Protein AF-A0A5C2FRP4-F1 (afdb_monomer_lite)

pLDDT: mean 79.77, std 13.4, range [46.5, 96.81]

Secondary structure (DSSP, 8-state):
---HHHHHHHHHHHHHHHHHHTT-HHHHHHHHHHHHHHHHHHHHHHHHHHHHH-GGGHHHHHHHHHHHHHHHHHHHHHHHHHHHHHHHHHHHHHHHHHHTTT-

Structure (mmCIF, N/CA/C/O backbone):
data_AF-A0A5C2FRP4-F1
#
_entry.id   AF-A0A5C2FRP4-F1
#
loop_
_atom_site.group_PDB
_atom_site.id
_atom_site.type_symbol
_atom_site.label_atom_id
_atom_site.label_alt_id
_atom_site.label_comp_id
_atom_site.label_asym_id
_atom_site.label_entity_id
_atom_site.label_seq_id
_atom_site.pdbx_PDB_ins_code
_atom_site.Cartn_x
_atom_site.Cartn_y
_atom_site.Cartn_z
_atom_site.occupancy
_atom_site.B_iso_or_equiv
_atom_site.auth_seq_id
_atom_site.auth_comp_id
_atom_site.auth_asym_id
_atom_site.auth_atom_id
_atom_site.pdbx_PDB_model_num
ATOM 1 N N . MET A 1 1 ? 2.943 -12.073 -18.608 1.00 54.41 1 MET A N 1
ATOM 2 C CA . MET A 1 1 ? 2.514 -12.705 -17.340 1.00 54.41 1 MET A CA 1
ATOM 3 C C . MET A 1 1 ? 2.241 -11.605 -16.325 1.00 54.41 1 MET A C 1
ATOM 5 O O . MET A 1 1 ? 3.016 -10.659 -16.282 1.00 54.41 1 MET A O 1
ATOM 9 N N . SER A 1 2 ? 1.134 -11.667 -15.581 1.00 66.25 2 SER A N 1
ATOM 10 C CA . SER A 1 2 ? 0.806 -10.689 -14.529 1.00 66.25 2 SER A CA 1
ATOM 11 C C . SER A 1 2 ? 1.768 -10.818 -13.343 1.00 66.25 2 SER A C 1
ATOM 13 O O . SER A 1 2 ? 2.121 -11.938 -12.978 1.00 66.25 2 SER A O 1
ATOM 15 N N . SER A 1 3 ? 2.174 -9.699 -12.729 1.00 82.56 3 SER A N 1
ATOM 16 C CA . SER A 1 3 ? 3.046 -9.721 -11.544 1.00 82.56 3 SER A CA 1
ATOM 17 C C . SER A 1 3 ? 2.377 -10.487 -10.381 1.00 82.56 3 SER A C 1
ATOM 19 O O . SER A 1 3 ? 1.228 -10.181 -10.033 1.00 82.56 3 SER A O 1
ATOM 21 N N . PRO A 1 4 ? 3.079 -11.448 -9.744 1.00 87.00 4 PRO A N 1
ATOM 22 C CA . PRO A 1 4 ? 2.594 -12.150 -8.553 1.00 87.00 4 PRO A CA 1
ATOM 23 C C . PRO A 1 4 ? 2.272 -11.209 -7.384 1.00 87.00 4 PRO A C 1
ATOM 25 O O . PRO A 1 4 ? 1.323 -11.448 -6.634 1.00 87.00 4 PRO A O 1
ATOM 28 N N . SER A 1 5 ? 3.027 -10.119 -7.245 1.00 88.19 5 SER A N 1
ATOM 29 C CA . SER A 1 5 ? 2.847 -9.125 -6.184 1.00 88.19 5 SER A CA 1
ATOM 30 C C . SER A 1 5 ? 1.578 -8.299 -6.395 1.00 88.19 5 SER A C 1
ATOM 32 O O . SER A 1 5 ? 0.855 -8.030 -5.435 1.00 88.19 5 SER A O 1
ATOM 34 N N . ILE A 1 6 ? 1.240 -7.973 -7.650 1.00 88.12 6 ILE A N 1
ATOM 35 C CA . ILE A 1 6 ? -0.026 -7.300 -7.988 1.00 88.12 6 ILE A CA 1
ATOM 36 C C . ILE A 1 6 ? -1.215 -8.207 -7.657 1.00 88.12 6 ILE A C 1
ATOM 38 O O . ILE A 1 6 ? -2.164 -7.762 -7.011 1.00 88.12 6 ILE A O 1
ATOM 42 N N . ALA A 1 7 ? -1.152 -9.486 -8.041 1.00 90.69 7 ALA A N 1
ATOM 43 C CA . ALA A 1 7 ? -2.210 -10.448 -7.732 1.00 90.69 7 ALA A CA 1
ATOM 44 C C . ALA A 1 7 ? -2.418 -10.592 -6.213 1.00 90.69 7 ALA A C 1
ATOM 46 O O . ALA A 1 7 ? -3.543 -10.494 -5.722 1.00 90.69 7 ALA A O 1
ATOM 47 N N . ARG A 1 8 ? -1.324 -10.716 -5.451 1.00 93.19 8 ARG A N 1
ATOM 48 C CA . ARG A 1 8 ? -1.369 -10.780 -3.984 1.00 93.19 8 ARG A CA 1
ATOM 49 C C . ARG A 1 8 ? -1.959 -9.512 -3.359 1.00 93.19 8 ARG A C 1
ATOM 51 O O . ARG A 1 8 ? -2.726 -9.620 -2.404 1.00 93.19 8 ARG A O 1
ATOM 58 N N . ALA A 1 9 ? -1.630 -8.325 -3.871 1.00 92.31 9 ALA A N 1
ATOM 59 C CA . ALA A 1 9 ? -2.202 -7.072 -3.375 1.00 92.31 9 ALA A CA 1
ATOM 60 C C . ALA A 1 9 ? -3.727 -7.034 -3.574 1.00 92.31 9 ALA A C 1
ATOM 62 O O . ALA A 1 9 ? -4.467 -6.700 -2.651 1.00 92.31 9 ALA A O 1
ATOM 63 N N . ILE A 1 10 ? -4.216 -7.450 -4.745 1.00 93.25 10 ILE A N 1
ATOM 64 C CA . ILE A 1 10 ? -5.657 -7.511 -5.027 1.00 93.25 10 ILE A CA 1
ATOM 65 C C . ILE A 1 10 ? -6.363 -8.473 -4.061 1.00 93.25 10 ILE A C 1
ATOM 67 O O . ILE A 1 10 ? -7.410 -8.133 -3.506 1.00 93.25 10 ILE A O 1
ATOM 71 N N . ASP A 1 11 ? -5.781 -9.645 -3.809 1.00 95.44 11 ASP A N 1
ATOM 72 C CA . ASP A 1 11 ? -6.356 -10.622 -2.881 1.00 95.44 11 ASP A CA 1
ATOM 73 C C . ASP A 1 11 ? -6.399 -10.110 -1.438 1.00 95.44 11 ASP A C 1
ATOM 75 O O . ASP A 1 11 ? -7.401 -10.294 -0.744 1.00 95.44 11 ASP A O 1
ATOM 79 N N . LEU A 1 12 ? -5.343 -9.433 -0.978 1.00 95.12 12 LEU A N 1
ATOM 80 C CA . LEU A 1 12 ? -5.306 -8.833 0.358 1.00 95.12 12 LEU A CA 1
ATOM 81 C C . LEU A 1 12 ? -6.355 -7.727 0.513 1.00 95.12 12 LEU A C 1
ATOM 83 O O . LEU A 1 12 ? -7.011 -7.669 1.551 1.00 95.12 12 LEU A O 1
ATOM 87 N N . ALA A 1 13 ? -6.567 -6.904 -0.517 1.00 93.81 13 ALA A N 1
ATOM 88 C CA . ALA A 1 13 ? -7.606 -5.876 -0.511 1.00 93.81 13 ALA A CA 1
ATOM 89 C C . ALA A 1 13 ? -9.015 -6.483 -0.429 1.00 93.81 13 ALA A C 1
ATOM 91 O O . ALA A 1 13 ? -9.825 -6.056 0.394 1.00 93.81 13 ALA A O 1
ATOM 92 N N . LYS A 1 14 ? -9.291 -7.532 -1.217 1.00 96.56 14 LYS A N 1
ATOM 93 C CA . LYS A 1 14 ? -10.572 -8.256 -1.165 1.00 96.56 14 LYS A CA 1
ATOM 94 C C . LYS A 1 14 ? -10.821 -8.886 0.205 1.00 96.56 14 LYS A C 1
ATOM 96 O O . LYS A 1 14 ? -11.932 -8.807 0.723 1.00 96.56 14 LYS A O 1
ATOM 101 N N . ARG A 1 15 ? -9.795 -9.494 0.810 1.00 95.56 15 ARG A N 1
ATOM 102 C CA . ARG A 1 15 ? -9.898 -10.105 2.147 1.00 95.56 15 ARG A CA 1
ATOM 103 C C . ARG A 1 15 ? -10.084 -9.065 3.247 1.00 95.56 15 ARG A C 1
ATOM 105 O O . ARG A 1 15 ? -10.903 -9.282 4.132 1.00 95.56 15 ARG A O 1
ATOM 112 N N . ALA A 1 16 ? -9.374 -7.939 3.175 1.00 93.94 16 ALA A N 1
ATOM 113 C CA . ALA A 1 16 ? -9.570 -6.824 4.097 1.00 93.94 16 ALA A CA 1
ATOM 114 C C . ALA A 1 16 ? -11.021 -6.329 4.057 1.00 93.94 16 ALA A C 1
ATOM 116 O O . ALA A 1 16 ? -11.661 -6.233 5.101 1.00 93.94 16 ALA A O 1
ATOM 117 N N . GLU A 1 17 ? -11.557 -6.105 2.856 1.00 95.75 17 GLU A N 1
ATOM 118 C CA . GLU A 1 17 ? -12.939 -5.666 2.665 1.00 95.75 17 GLU A CA 1
ATOM 119 C C . GLU A 1 17 ? -13.951 -6.680 3.208 1.00 95.75 17 GLU A C 1
ATOM 121 O O . GLU A 1 17 ? -14.837 -6.320 3.980 1.00 95.75 17 GLU A O 1
ATOM 126 N N . HIS A 1 18 ? -13.772 -7.964 2.896 1.00 96.81 18 HIS A N 1
ATOM 127 C CA . HIS A 1 18 ? -14.634 -9.019 3.419 1.00 96.81 18 HIS A CA 1
ATOM 128 C C . HIS A 1 18 ? -14.621 -9.080 4.957 1.00 96.81 18 HIS A C 1
ATOM 130 O O . HIS A 1 18 ? -15.669 -9.225 5.587 1.00 96.81 18 HIS A O 1
ATOM 136 N N . CYS A 1 19 ? -13.455 -8.915 5.587 1.00 95.75 19 CYS A N 1
ATOM 137 C CA . CYS A 1 19 ? -13.346 -8.860 7.045 1.00 95.75 19 CYS A CA 1
ATOM 138 C C . CYS A 1 19 ? -14.003 -7.608 7.645 1.00 95.75 19 CYS A C 1
ATOM 140 O O . CYS A 1 19 ? -14.548 -7.690 8.744 1.00 95.75 19 CYS A O 1
ATOM 142 N N . ARG A 1 20 ? -14.000 -6.463 6.945 1.00 93.06 20 ARG A N 1
ATOM 143 C CA . ARG A 1 20 ? -14.756 -5.272 7.379 1.00 93.06 20 ARG A CA 1
ATOM 144 C C . ARG A 1 20 ? -16.257 -5.543 7.358 1.00 93.06 20 ARG A C 1
ATOM 146 O O . ARG A 1 20 ? -16.932 -5.287 8.350 1.00 93.06 20 ARG A O 1
ATOM 153 N N . GLN A 1 21 ? -16.752 -6.127 6.268 1.00 95.69 21 GLN A N 1
ATOM 154 C CA . GLN A 1 21 ? -18.175 -6.431 6.082 1.00 95.69 21 GLN A CA 1
ATOM 155 C C . GLN A 1 21 ? -18.697 -7.491 7.062 1.00 95.69 21 GLN A C 1
ATOM 157 O O . GLN A 1 21 ? -19.843 -7.425 7.491 1.00 95.69 21 GLN A O 1
ATOM 162 N N . THR A 1 22 ? -17.855 -8.448 7.453 1.00 96.44 22 THR A N 1
ATOM 163 C CA . THR A 1 22 ? -18.218 -9.533 8.384 1.00 96.44 22 THR A CA 1
ATOM 164 C C . THR A 1 22 ? -17.933 -9.214 9.856 1.00 96.44 22 THR A C 1
ATOM 166 O O . THR A 1 22 ? -18.063 -10.088 10.711 1.00 96.44 22 THR A O 1
ATOM 169 N N . GLY A 1 23 ? -17.551 -7.973 10.181 1.00 94.50 23 GLY A N 1
ATOM 170 C CA . GLY A 1 23 ? -17.356 -7.540 11.567 1.00 94.50 23 GLY A CA 1
ATOM 171 C C . GLY A 1 23 ? -16.081 -8.077 12.226 1.00 94.50 23 GLY A C 1
ATOM 172 O O . GLY A 1 23 ? -16.031 -8.234 13.444 1.00 94.50 23 GLY A O 1
ATOM 173 N N . GLN A 1 24 ? -15.029 -8.339 11.445 1.00 95.81 24 GLN A N 1
ATOM 174 C CA . GLN A 1 24 ? -13.719 -8.796 11.919 1.00 95.81 24 GLN A CA 1
ATOM 175 C C . GLN A 1 24 ? -12.645 -7.695 11.777 1.00 95.81 24 GLN A C 1
ATOM 177 O O . GLN A 1 24 ? -11.713 -7.823 10.973 1.00 95.81 24 GLN A O 1
ATOM 182 N N . PRO A 1 25 ? -12.705 -6.609 12.574 1.00 90.19 25 PRO A N 1
ATOM 183 C CA . PRO A 1 25 ? -11.855 -5.432 12.380 1.00 90.19 25 PRO A CA 1
ATOM 184 C C . PRO A 1 25 ? -10.361 -5.715 12.594 1.00 90.19 25 PRO A C 1
ATOM 186 O O . PRO A 1 25 ? -9.520 -5.147 11.902 1.00 90.19 25 PRO A O 1
ATOM 189 N N . ARG A 1 26 ? -10.003 -6.634 13.505 1.00 92.62 26 ARG A N 1
ATOM 190 C CA . ARG A 1 26 ? -8.597 -7.019 13.739 1.00 92.62 26 ARG A CA 1
ATOM 191 C C . ARG A 1 26 ? -7.979 -7.716 12.525 1.00 92.62 26 ARG A C 1
ATOM 193 O O . ARG A 1 26 ? -6.836 -7.434 12.174 1.00 92.62 26 ARG A O 1
ATOM 200 N N . MET A 1 27 ? -8.739 -8.598 11.874 1.00 93.00 27 MET A N 1
ATOM 201 C CA . MET A 1 27 ? -8.292 -9.294 10.664 1.00 93.00 27 MET A CA 1
ATOM 202 C C . MET A 1 27 ? -8.239 -8.347 9.468 1.00 93.00 27 MET A C 1
ATOM 204 O O . MET A 1 27 ? -7.267 -8.378 8.716 1.00 93.00 27 MET A O 1
ATOM 208 N N . ALA A 1 28 ? -9.222 -7.450 9.337 1.00 93.81 28 ALA A N 1
ATOM 209 C CA . ALA A 1 28 ? -9.192 -6.397 8.327 1.00 93.81 28 ALA A CA 1
ATOM 210 C C . ALA A 1 28 ? -7.925 -5.535 8.453 1.00 93.81 28 ALA A C 1
ATOM 212 O O . ALA A 1 28 ? -7.188 -5.394 7.481 1.00 93.81 28 ALA A O 1
ATOM 213 N N . ALA A 1 29 ? -7.602 -5.061 9.662 1.00 90.69 29 ALA A N 1
ATOM 214 C CA . ALA A 1 29 ? -6.397 -4.269 9.913 1.00 90.69 29 ALA A CA 1
ATOM 215 C C . ALA A 1 29 ? -5.099 -5.032 9.585 1.00 90.69 29 ALA A C 1
ATOM 217 O O . ALA A 1 29 ? -4.155 -4.455 9.040 1.00 90.69 29 ALA A O 1
ATOM 218 N N . LEU A 1 30 ? -5.045 -6.339 9.872 1.00 94.69 30 LEU A N 1
ATOM 219 C CA . LEU A 1 30 ? -3.910 -7.188 9.500 1.00 94.69 30 LEU A CA 1
ATOM 220 C C . LEU A 1 30 ? -3.752 -7.278 7.974 1.00 94.69 30 LEU A C 1
ATOM 222 O O . LEU A 1 30 ? -2.646 -7.109 7.456 1.00 94.69 30 LEU A O 1
ATOM 226 N N . TYR A 1 31 ? -4.847 -7.515 7.247 1.00 94.94 31 TYR A N 1
ATOM 227 C CA . TYR A 1 31 ? -4.821 -7.579 5.787 1.00 94.94 31 TYR A CA 1
ATOM 228 C C . TYR A 1 31 ? -4.483 -6.230 5.155 1.00 94.94 31 TYR A C 1
ATOM 230 O O . TYR A 1 31 ? -3.695 -6.200 4.215 1.00 94.94 31 TYR A O 1
ATOM 238 N N . GLU A 1 32 ? -4.974 -5.118 5.701 1.00 92.31 32 GL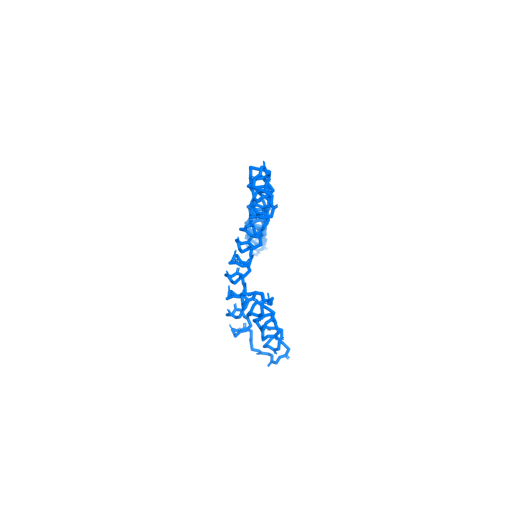U A N 1
ATOM 239 C CA . GLU A 1 32 ? -4.607 -3.769 5.258 1.00 92.31 32 GLU A CA 1
ATOM 240 C C . GLU A 1 32 ? -3.122 -3.466 5.498 1.00 92.31 32 GLU A C 1
ATOM 242 O O . GLU A 1 32 ? -2.456 -2.895 4.631 1.00 92.31 32 GLU A O 1
ATOM 247 N N . LYS A 1 33 ? -2.560 -3.887 6.637 1.00 92.62 33 LYS A N 1
ATOM 248 C CA . LYS A 1 33 ? -1.120 -3.756 6.902 1.00 92.62 33 LYS A CA 1
ATOM 249 C C . LYS A 1 33 ? -0.296 -4.532 5.871 1.00 92.62 33 LYS A C 1
ATOM 251 O O . LYS A 1 33 ? 0.640 -3.981 5.290 1.00 92.62 33 LYS A O 1
A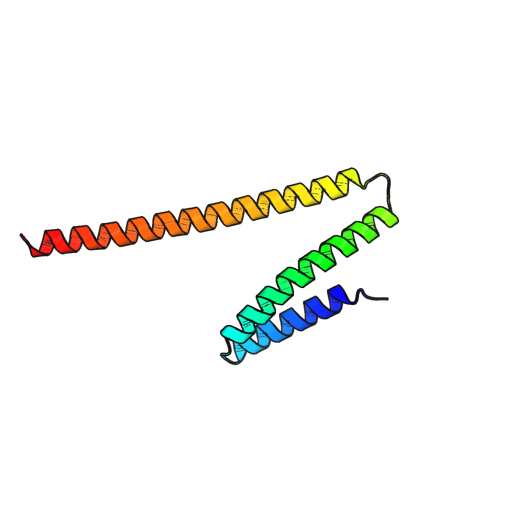TOM 256 N N . ASN A 1 34 ? -0.663 -5.786 5.615 1.00 92.50 34 ASN A N 1
ATOM 257 C CA . ASN A 1 34 ? 0.023 -6.636 4.638 1.00 92.50 34 ASN A CA 1
ATOM 258 C C . ASN A 1 34 ? -0.155 -6.113 3.204 1.00 92.50 34 ASN A C 1
ATOM 260 O O . ASN A 1 34 ? 0.772 -6.179 2.392 1.00 92.50 34 ASN A O 1
ATOM 264 N N . LEU A 1 35 ? -1.324 -5.549 2.893 1.00 93.06 35 LEU A N 1
ATOM 265 C CA . LEU A 1 35 ? -1.604 -4.891 1.623 1.00 93.06 35 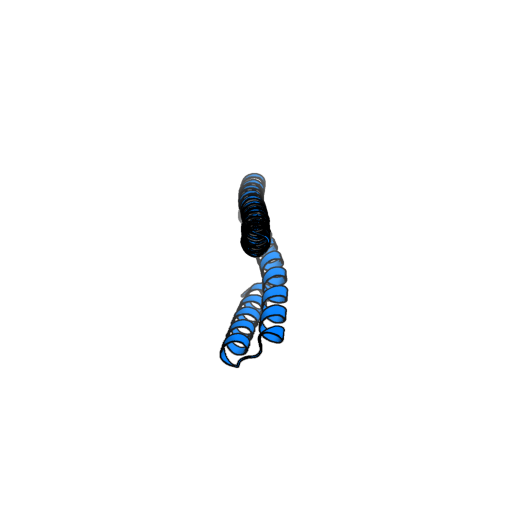LEU A CA 1
ATOM 266 C C . LEU A 1 35 ? -0.646 -3.722 1.398 1.00 93.06 35 LEU A C 1
ATOM 268 O O . LEU A 1 35 ? -0.027 -3.654 0.342 1.00 93.06 35 LEU A O 1
ATOM 272 N N . ARG A 1 36 ? -0.454 -2.845 2.394 1.00 89.62 36 ARG A N 1
ATOM 273 C CA . ARG A 1 36 ? 0.488 -1.714 2.294 1.00 89.62 36 ARG A CA 1
ATOM 274 C C . ARG A 1 36 ? 1.916 -2.178 2.000 1.00 89.62 36 ARG A C 1
ATOM 276 O O . ARG A 1 36 ? 2.580 -1.598 1.145 1.00 89.62 36 ARG A O 1
ATOM 283 N N . GLN A 1 37 ? 2.374 -3.244 2.658 1.00 89.75 37 GLN A N 1
ATOM 284 C CA . GLN A 1 37 ? 3.694 -3.829 2.387 1.00 89.75 37 GLN A CA 1
ATOM 285 C C . GLN A 1 37 ? 3.793 -4.380 0.958 1.00 89.75 37 GLN A C 1
ATOM 287 O O . GLN A 1 37 ? 4.778 -4.134 0.264 1.00 89.75 37 GLN A O 1
ATOM 292 N N . THR A 1 38 ? 2.751 -5.073 0.496 1.00 91.69 38 THR A N 1
ATOM 293 C CA . THR A 1 38 ? 2.711 -5.644 -0.859 1.00 91.69 38 THR A CA 1
ATOM 294 C C . THR A 1 38 ? 2.659 -4.546 -1.925 1.00 91.69 38 THR A C 1
ATOM 296 O O . THR A 1 38 ? 3.343 -4.637 -2.939 1.00 91.69 38 THR A O 1
ATOM 299 N N . LEU A 1 39 ? 1.923 -3.457 -1.686 1.00 89.75 39 LEU A N 1
ATOM 300 C CA . LEU A 1 39 ? 1.878 -2.301 -2.586 1.00 89.75 39 LEU A CA 1
ATOM 301 C C . LEU A 1 39 ? 3.247 -1.630 -2.739 1.00 89.75 39 LEU A C 1
ATOM 303 O O . LEU A 1 39 ? 3.585 -1.180 -3.832 1.00 89.75 39 LEU A O 1
ATOM 307 N N . HIS A 1 40 ? 4.064 -1.607 -1.682 1.00 86.94 40 HIS A N 1
ATOM 308 C CA . HIS A 1 40 ? 5.432 -1.103 -1.785 1.00 86.94 40 HIS A CA 1
ATOM 309 C C . HIS A 1 40 ? 6.287 -1.962 -2.730 1.00 86.94 40 HIS A C 1
ATOM 311 O O . HIS A 1 40 ? 7.006 -1.421 -3.568 1.00 86.94 40 HIS A O 1
ATOM 317 N N . GLN A 1 41 ? 6.160 -3.291 -2.655 1.00 87.81 41 GLN A N 1
ATOM 318 C CA . GLN A 1 41 ? 6.846 -4.214 -3.570 1.00 87.81 41 GLN A CA 1
ATOM 319 C C . GLN A 1 41 ? 6.366 -4.032 -5.014 1.00 87.81 41 GLN A C 1
ATOM 321 O O . GLN A 1 41 ? 7.181 -3.894 -5.921 1.00 87.81 41 GLN A O 1
ATOM 326 N N . VAL A 1 42 ? 5.050 -3.925 -5.223 1.00 89.94 42 VAL A N 1
ATOM 327 C CA . VAL A 1 42 ? 4.464 -3.640 -6.543 1.00 89.94 42 VAL A CA 1
ATOM 328 C C . VAL A 1 42 ? 5.016 -2.340 -7.130 1.00 89.94 42 VAL A C 1
ATOM 330 O O . VAL A 1 42 ? 5.374 -2.299 -8.305 1.00 89.94 42 VAL A O 1
ATOM 333 N N . LYS A 1 43 ? 5.139 -1.281 -6.321 1.00 87.81 43 LYS A N 1
ATOM 334 C CA . LYS A 1 43 ? 5.710 -0.001 -6.764 1.00 87.81 43 LYS A CA 1
ATOM 335 C C . LYS A 1 43 ? 7.163 -0.159 -7.227 1.00 87.81 43 LYS A C 1
ATOM 337 O O . LYS A 1 43 ? 7.529 0.378 -8.272 1.00 87.81 43 LYS A O 1
ATOM 342 N N . GLN A 1 44 ? 7.973 -0.935 -6.504 1.00 85.50 44 GLN A N 1
ATOM 343 C CA . GLN A 1 44 ?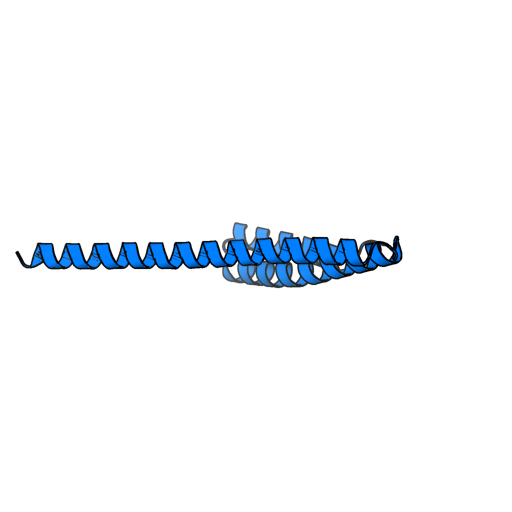 9.354 -1.234 -6.901 1.00 85.50 44 GLN A CA 1
ATOM 344 C C . GLN A 1 44 ? 9.425 -2.052 -8.198 1.00 85.50 44 GLN A C 1
ATOM 346 O O . GLN A 1 44 ? 10.238 -1.741 -9.066 1.00 85.50 44 GLN A O 1
ATOM 351 N N . GLU A 1 45 ? 8.556 -3.050 -8.369 1.00 86.56 45 GLU A N 1
ATOM 352 C CA . GLU A 1 45 ? 8.485 -3.853 -9.597 1.00 86.56 45 GLU A CA 1
ATOM 353 C C . GLU A 1 45 ? 8.094 -3.008 -10.813 1.00 86.56 45 GLU A C 1
ATOM 355 O O . GLU A 1 45 ? 8.726 -3.105 -11.865 1.00 86.56 45 GLU A O 1
ATOM 360 N N . ILE A 1 46 ? 7.098 -2.128 -10.666 1.00 85.31 46 ILE A N 1
ATOM 361 C CA . ILE A 1 46 ? 6.690 -1.197 -11.725 1.00 85.31 46 ILE A CA 1
ATOM 362 C C . ILE A 1 46 ? 7.843 -0.252 -12.073 1.00 85.31 46 ILE A C 1
ATOM 364 O O . ILE A 1 46 ? 8.110 -0.026 -13.253 1.00 85.31 46 ILE A O 1
ATOM 368 N N . ARG A 1 47 ? 8.561 0.275 -11.073 1.00 83.81 47 ARG A N 1
ATOM 369 C CA . ARG A 1 47 ? 9.746 1.112 -11.307 1.00 83.81 47 ARG A CA 1
ATOM 370 C C . ARG A 1 47 ? 10.816 0.350 -12.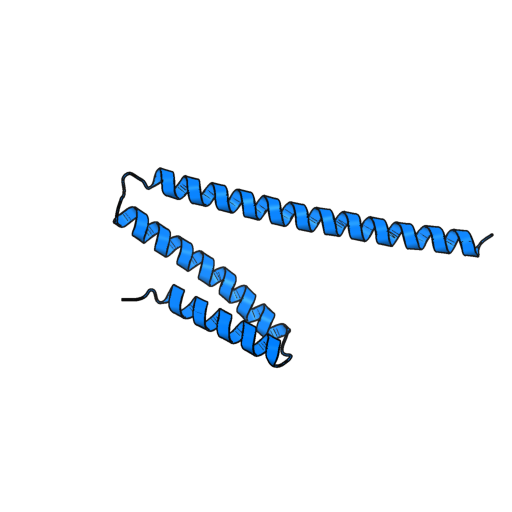081 1.00 83.81 47 ARG A C 1
ATOM 372 O O . ARG A 1 47 ? 11.319 0.866 -13.075 1.00 83.81 47 ARG A O 1
ATOM 379 N N . ALA A 1 48 ? 11.144 -0.867 -11.655 1.00 85.06 48 ALA A N 1
ATOM 380 C CA . ALA A 1 48 ? 12.134 -1.700 -12.327 1.00 85.06 48 ALA A CA 1
ATOM 381 C C . ALA A 1 48 ? 11.735 -1.966 -13.787 1.00 85.06 48 ALA A C 1
ATOM 383 O O . ALA A 1 48 ? 12.556 -1.792 -14.684 1.00 85.06 48 ALA A O 1
ATOM 384 N N . ALA A 1 49 ? 10.461 -2.280 -14.039 1.00 85.56 49 ALA A N 1
ATOM 385 C CA . ALA A 1 49 ? 9.935 -2.462 -15.388 1.00 85.56 49 ALA A CA 1
ATOM 386 C C . ALA A 1 49 ? 10.014 -1.173 -16.230 1.00 85.56 49 ALA A C 1
ATOM 388 O O . ALA A 1 49 ? 10.418 -1.224 -17.391 1.00 85.56 49 ALA A O 1
ATOM 389 N N . ARG A 1 50 ? 9.694 -0.002 -15.653 1.00 82.69 50 ARG A N 1
ATOM 390 C CA . ARG A 1 50 ? 9.812 1.304 -16.334 1.00 82.69 50 ARG A CA 1
ATOM 391 C C . ARG A 1 50 ? 11.265 1.644 -16.673 1.00 82.69 50 ARG A C 1
ATOM 393 O O . ARG A 1 50 ? 11.523 2.117 -17.774 1.00 82.69 50 ARG A O 1
ATOM 400 N N . ILE A 1 51 ? 12.210 1.366 -15.773 1.00 83.75 51 ILE A N 1
ATOM 401 C CA . ILE A 1 51 ? 13.648 1.565 -16.017 1.00 83.75 51 ILE A CA 1
ATOM 402 C C . ILE A 1 51 ? 14.152 0.607 -17.099 1.00 83.75 51 ILE A C 1
ATOM 404 O O . ILE A 1 51 ? 14.889 1.033 -17.979 1.00 83.75 51 ILE A O 1
ATOM 408 N N . GLN A 1 52 ? 13.742 -0.663 -17.080 1.00 84.81 52 GLN A N 1
ATOM 409 C CA . GLN A 1 52 ? 14.109 -1.611 -18.136 1.00 84.81 52 GLN A CA 1
ATOM 410 C C . GLN A 1 52 ? 13.552 -1.190 -19.502 1.00 84.81 52 GLN A C 1
ATOM 412 O O . GLN A 1 52 ? 14.250 -1.302 -20.505 1.00 84.81 52 GLN A O 1
ATOM 417 N N . ALA A 1 53 ? 12.322 -0.669 -19.543 1.00 85.69 53 ALA A N 1
ATOM 418 C CA . ALA A 1 53 ? 11.709 -0.172 -20.772 1.00 85.69 53 ALA A CA 1
ATOM 419 C C . ALA A 1 53 ? 12.347 1.137 -21.273 1.00 85.69 53 ALA A C 1
ATOM 421 O O . ALA A 1 53 ? 12.431 1.356 -22.480 1.00 85.69 53 ALA A O 1
ATOM 422 N N . ASN A 1 54 ? 12.783 2.018 -20.366 1.00 85.12 54 ASN A N 1
ATOM 423 C CA . ASN A 1 54 ? 13.461 3.264 -20.713 1.00 85.12 54 ASN A CA 1
ATOM 424 C C . ASN A 1 54 ? 14.509 3.666 -19.652 1.00 85.12 54 ASN A C 1
ATOM 426 O O . ASN A 1 54 ? 14.207 4.440 -18.733 1.00 85.12 54 ASN A O 1
ATOM 430 N N . PRO A 1 55 ? 15.762 3.195 -19.787 1.00 83.31 55 PRO A N 1
ATOM 431 C CA . PRO A 1 55 ? 16.789 3.401 -18.767 1.00 83.31 55 PRO A CA 1
ATOM 432 C C . PRO A 1 55 ? 17.249 4.860 -18.662 1.00 83.31 55 PRO A C 1
ATOM 434 O O . PRO A 1 55 ? 17.628 5.307 -17.582 1.00 83.31 55 PRO A O 1
ATOM 437 N N . PHE A 1 56 ? 17.143 5.646 -19.739 1.00 85.81 56 PHE A N 1
ATOM 438 C CA . PHE A 1 56 ? 17.540 7.060 -19.746 1.00 85.81 56 PHE A CA 1
ATOM 439 C C . PHE A 1 56 ? 16.649 7.945 -18.862 1.00 85.81 56 PHE A C 1
ATOM 441 O O . PHE A 1 56 ? 17.062 9.030 -18.461 1.00 85.81 56 PHE A O 1
ATOM 448 N N . ARG A 1 57 ? 15.439 7.482 -18.522 1.00 81.88 57 ARG A N 1
ATOM 449 C CA . ARG A 1 57 ? 14.506 8.184 -17.626 1.00 81.88 57 ARG A CA 1
ATOM 450 C C . ARG A 1 57 ? 14.563 7.702 -16.176 1.00 81.88 57 ARG A C 1
ATOM 452 O O . ARG A 1 57 ? 13.741 8.128 -15.370 1.00 81.88 57 ARG A O 1
ATOM 459 N N . ALA A 1 58 ? 15.540 6.872 -15.808 1.00 77.69 58 ALA A N 1
ATOM 460 C CA . ALA A 1 58 ? 15.652 6.339 -14.449 1.00 77.69 58 ALA A CA 1
ATOM 461 C C . ALA A 1 58 ? 15.666 7.434 -13.366 1.00 77.69 58 ALA A C 1
ATOM 463 O O . ALA A 1 58 ? 14.963 7.312 -12.364 1.00 77.69 58 ALA A O 1
ATOM 464 N N . PHE A 1 59 ? 16.391 8.535 -13.599 1.00 74.88 59 PHE A N 1
ATOM 465 C CA . PHE A 1 59 ? 16.419 9.684 -12.686 1.00 74.88 59 PHE A CA 1
ATOM 466 C C . PHE A 1 59 ? 15.065 10.391 -12.568 1.00 74.88 59 PHE A C 1
ATOM 468 O O . PHE A 1 59 ? 14.696 10.821 -11.478 1.00 74.88 59 PHE A O 1
ATOM 475 N N . GLN A 1 60 ? 14.299 10.470 -13.659 1.00 80.62 60 GLN A N 1
ATOM 476 C CA . GLN A 1 60 ? 12.951 11.036 -13.636 1.00 80.62 60 GLN A CA 1
ATOM 477 C C . GLN A 1 60 ? 12.004 10.164 -12.802 1.00 80.62 60 GLN A C 1
ATOM 479 O O . GLN A 1 60 ? 11.270 10.692 -11.973 1.00 80.62 60 GLN A O 1
ATOM 484 N N . TYR A 1 61 ? 12.060 8.838 -12.961 1.00 79.50 61 TYR A N 1
ATOM 485 C CA . TYR A 1 61 ? 11.243 7.913 -12.168 1.00 79.50 61 TYR A CA 1
ATOM 486 C C . TYR A 1 61 ? 11.591 7.990 -10.674 1.00 79.50 61 TYR A C 1
ATOM 488 O O . TYR A 1 61 ? 10.694 8.069 -9.844 1.00 79.50 61 TYR A O 1
ATOM 496 N N . LEU A 1 62 ? 12.882 8.086 -10.335 1.00 72.38 62 LEU A N 1
ATOM 497 C CA . LEU A 1 62 ? 13.341 8.358 -8.967 1.00 72.38 62 LEU A CA 1
ATOM 498 C C . LEU A 1 62 ? 12.790 9.679 -8.403 1.00 72.38 62 LEU A C 1
ATOM 500 O O . LEU A 1 62 ? 12.423 9.732 -7.231 1.00 72.38 62 LEU A O 1
ATOM 504 N N . GLY A 1 63 ? 12.717 10.729 -9.223 1.00 73.69 63 GLY A N 1
ATOM 505 C CA . GLY A 1 63 ? 12.131 12.015 -8.839 1.00 73.69 63 GLY A CA 1
ATOM 506 C C . GLY A 1 63 ? 10.629 11.932 -8.549 1.00 73.69 63 GLY A C 1
ATOM 507 O O . GLY A 1 63 ? 10.187 12.436 -7.518 1.00 73.69 63 GLY A O 1
ATOM 508 N N . GLU A 1 64 ? 9.860 11.250 -9.407 1.00 77.69 64 GLU A N 1
ATOM 509 C CA . GLU A 1 64 ? 8.424 10.979 -9.194 1.00 77.69 64 GLU A CA 1
ATOM 510 C C . GLU A 1 64 ? 8.196 10.251 -7.856 1.00 77.69 64 GLU A C 1
ATOM 512 O O . GLU A 1 64 ? 7.319 10.606 -7.072 1.00 77.69 64 GLU A O 1
ATOM 517 N N . ASP A 1 65 ? 9.052 9.280 -7.537 1.00 71.56 65 ASP A N 1
ATOM 518 C CA . ASP A 1 65 ? 8.963 8.522 -6.293 1.00 71.56 65 ASP A CA 1
ATOM 519 C C . ASP A 1 65 ? 9.283 9.336 -5.029 1.00 71.56 65 ASP A C 1
ATOM 521 O O . ASP A 1 65 ? 8.693 9.088 -3.973 1.00 71.56 65 ASP A O 1
ATOM 525 N N . LEU A 1 66 ? 10.216 10.288 -5.119 1.00 74.12 66 LEU A N 1
ATOM 526 C CA . LEU A 1 66 ? 10.541 11.202 -4.020 1.00 74.12 66 LEU A CA 1
ATOM 527 C C . LEU A 1 66 ? 9.422 12.220 -3.783 1.00 74.12 66 LEU A C 1
ATOM 529 O O . LEU A 1 66 ? 9.125 12.529 -2.628 1.00 74.12 66 LEU A O 1
ATOM 533 N N . ALA A 1 67 ? 8.781 12.703 -4.849 1.00 76.19 67 ALA A N 1
ATOM 534 C CA . ALA A 1 67 ? 7.621 13.582 -4.742 1.00 76.19 67 ALA A CA 1
ATOM 535 C C . ALA A 1 67 ? 6.460 12.882 -4.011 1.00 76.19 67 ALA A C 1
ATOM 537 O O . ALA A 1 67 ? 5.947 13.419 -3.028 1.00 76.19 67 ALA A O 1
ATOM 538 N N . ASP A 1 68 ? 6.139 11.641 -4.395 1.00 72.19 68 ASP A N 1
ATOM 539 C CA . ASP A 1 68 ? 5.127 10.820 -3.714 1.00 72.19 68 ASP A CA 1
ATOM 540 C C . ASP A 1 68 ? 5.453 10.595 -2.225 1.00 72.19 68 ASP A C 1
ATOM 542 O O . ASP A 1 68 ? 4.572 10.631 -1.362 1.00 72.19 68 ASP A O 1
ATOM 546 N N . ALA A 1 69 ? 6.726 10.341 -1.897 1.00 71.31 69 ALA A N 1
ATOM 547 C CA . ALA A 1 69 ? 7.157 10.175 -0.509 1.00 71.31 69 ALA A CA 1
ATOM 548 C C . ALA A 1 69 ? 6.992 11.476 0.295 1.00 71.31 69 ALA A C 1
ATOM 550 O O . ALA A 1 69 ? 6.571 11.438 1.453 1.00 71.31 69 ALA A O 1
ATOM 551 N N . GLY A 1 70 ? 7.274 12.623 -0.329 1.00 72.50 70 GLY A N 1
ATOM 552 C CA . GLY A 1 70 ? 7.046 13.945 0.250 1.00 72.50 70 GLY A CA 1
ATOM 553 C C . GLY A 1 70 ? 5.571 14.201 0.565 1.00 72.50 70 GLY A C 1
ATOM 554 O O . GLY A 1 70 ? 5.255 14.670 1.659 1.00 72.50 70 GLY A O 1
ATOM 555 N N . GLU A 1 71 ? 4.656 13.832 -0.334 1.00 75.25 71 GLU A N 1
ATOM 556 C CA . GLU A 1 71 ? 3.213 13.937 -0.081 1.00 75.25 71 GLU A CA 1
ATOM 557 C C . GLU A 1 71 ? 2.749 13.033 1.064 1.00 75.25 71 GLU A C 1
ATOM 559 O O . GLU A 1 71 ? 1.963 13.468 1.911 1.00 75.25 71 GLU A O 1
ATOM 564 N N . PHE A 1 72 ? 3.275 11.807 1.142 1.00 71.19 72 PHE A N 1
ATOM 565 C CA . PHE A 1 72 ? 2.966 10.883 2.231 1.00 71.19 72 PHE A CA 1
ATOM 566 C C . PHE A 1 72 ? 3.426 11.421 3.593 1.00 71.19 72 PHE A C 1
ATOM 568 O O . PHE A 1 72 ? 2.649 11.424 4.549 1.00 71.19 72 PHE A O 1
ATOM 575 N N . ILE A 1 73 ? 4.665 11.922 3.682 1.00 75.25 73 ILE A N 1
ATOM 576 C CA . ILE A 1 73 ? 5.198 12.536 4.908 1.00 75.25 73 ILE A CA 1
ATOM 577 C C . ILE A 1 73 ? 4.356 13.754 5.289 1.00 75.25 73 ILE A C 1
ATOM 579 O O . ILE A 1 73 ? 3.952 13.882 6.443 1.00 75.25 73 ILE A O 1
ATOM 583 N N . ARG A 1 74 ? 4.027 14.616 4.321 1.00 74.44 74 ARG A N 1
ATOM 584 C CA . ARG A 1 74 ? 3.174 15.787 4.551 1.00 74.44 74 ARG A CA 1
ATOM 585 C C . ARG A 1 74 ? 1.811 15.387 5.119 1.00 74.44 74 ARG A C 1
ATOM 587 O O . ARG A 1 74 ? 1.363 15.988 6.091 1.00 74.44 74 ARG A O 1
ATOM 594 N N . GLY A 1 75 ? 1.170 14.365 4.552 1.00 71.81 75 GLY A N 1
ATOM 595 C CA . GLY A 1 75 ? -0.109 13.843 5.037 1.00 71.81 75 GLY A CA 1
ATOM 596 C C . GLY A 1 75 ? -0.023 13.260 6.450 1.00 71.81 75 GLY A C 1
ATOM 597 O O . GLY A 1 75 ? -0.868 13.568 7.288 1.00 71.81 75 GLY A O 1
ATOM 598 N N . ALA A 1 76 ? 1.018 12.476 6.742 1.00 70.25 76 ALA A N 1
ATOM 599 C CA . ALA A 1 76 ? 1.238 11.889 8.064 1.00 70.25 76 ALA A CA 1
ATOM 600 C C . ALA A 1 76 ? 1.494 12.956 9.141 1.00 70.25 76 ALA A C 1
ATOM 602 O O . ALA A 1 76 ? 0.929 12.883 10.231 1.00 70.25 76 ALA A O 1
ATOM 603 N N . VAL A 1 77 ? 2.295 13.975 8.820 1.00 76.81 77 VAL A N 1
ATOM 604 C CA . VAL A 1 77 ? 2.546 15.112 9.714 1.00 76.81 77 VAL A CA 1
ATOM 605 C C . VAL A 1 77 ? 1.256 15.894 9.962 1.00 76.81 77 VAL A C 1
ATOM 607 O O . VAL A 1 77 ? 0.947 16.185 11.112 1.00 76.81 77 VAL A O 1
ATOM 610 N N . LEU A 1 78 ? 0.462 16.186 8.926 1.00 81.81 78 LEU A N 1
ATOM 611 C CA . LEU A 1 78 ? -0.819 16.885 9.086 1.00 81.81 78 LEU A CA 1
ATOM 612 C C . LEU A 1 78 ? -1.817 16.099 9.946 1.00 81.81 78 LEU A C 1
ATOM 614 O O . LEU A 1 78 ? -2.494 16.690 10.785 1.00 81.81 78 LEU A O 1
ATOM 618 N N . ALA A 1 79 ? -1.891 14.778 9.773 1.00 72.50 79 ALA A N 1
ATOM 619 C CA . ALA A 1 79 ? -2.736 13.920 10.599 1.00 72.50 79 ALA A CA 1
ATOM 620 C C . ALA A 1 79 ? -2.299 13.948 12.073 1.00 72.50 79 ALA A C 1
ATOM 622 O O . ALA A 1 79 ? -3.126 14.195 12.947 1.00 72.50 79 ALA A O 1
ATOM 623 N N . ALA A 1 80 ? -0.997 13.800 12.341 1.00 71.62 80 ALA A N 1
ATOM 624 C CA . ALA A 1 80 ? -0.450 13.868 13.696 1.00 71.62 80 ALA A CA 1
ATOM 625 C C . ALA A 1 80 ? -0.675 15.244 14.346 1.00 71.62 80 ALA A C 1
ATOM 627 O O . ALA A 1 80 ? -1.033 15.335 15.518 1.00 71.62 80 ALA A O 1
ATOM 628 N N . VAL A 1 81 ? -0.517 16.327 13.581 1.00 80.44 81 VAL A N 1
ATOM 629 C CA . VAL A 1 81 ? -0.792 17.691 14.048 1.00 80.44 81 VAL A CA 1
ATOM 630 C C . VAL A 1 81 ? -2.271 17.855 14.409 1.00 80.44 81 VAL A C 1
ATOM 632 O O . VAL A 1 81 ? -2.576 18.363 15.486 1.00 80.44 81 VAL A O 1
ATOM 635 N N . ASN A 1 82 ? -3.192 17.378 13.568 1.00 76.00 82 ASN A N 1
ATOM 636 C CA . ASN A 1 82 ? -4.628 17.428 13.857 1.00 76.00 82 ASN A CA 1
ATOM 637 C C . ASN A 1 82 ? -5.013 16.608 15.098 1.00 76.00 82 ASN A C 1
ATOM 639 O O . ASN A 1 82 ? -5.857 17.050 15.876 1.00 76.00 82 ASN A O 1
ATOM 643 N N . GLU A 1 83 ? -4.382 15.454 15.321 1.00 74.31 83 GLU A N 1
ATOM 644 C CA . GLU A 1 83 ? -4.585 14.657 16.537 1.00 74.31 83 GLU A CA 1
ATOM 645 C C . GLU A 1 83 ? -4.096 15.392 17.793 1.00 74.31 83 GLU A C 1
ATOM 647 O O . GLU A 1 83 ? -4.805 15.423 18.800 1.00 74.31 83 GLU A O 1
ATOM 652 N N . ILE A 1 84 ? -2.933 16.050 17.727 1.00 73.19 84 ILE A N 1
ATOM 653 C CA . ILE A 1 84 ? -2.401 16.858 18.834 1.00 73.19 84 ILE A CA 1
ATOM 654 C C . ILE A 1 84 ? -3.341 18.029 19.143 1.00 73.19 84 ILE A C 1
ATOM 656 O O . ILE A 1 84 ? -3.705 18.231 20.302 1.00 73.19 84 ILE A O 1
ATOM 660 N N . PHE A 1 85 ? -3.783 18.780 18.130 1.00 69.38 85 PHE A N 1
ATOM 661 C CA . PHE A 1 85 ? -4.718 19.890 18.336 1.00 69.38 85 PHE A CA 1
ATOM 662 C C . PHE A 1 85 ? -6.075 19.417 18.876 1.00 69.38 85 PHE A C 1
ATOM 664 O O . PHE A 1 85 ? -6.622 20.054 19.777 1.00 69.38 85 PHE A O 1
ATOM 671 N N . GLY A 1 86 ? -6.591 18.281 18.400 1.00 69.56 86 GLY A N 1
ATOM 672 C CA . GLY A 1 86 ? -7.817 17.673 18.923 1.00 69.56 86 GLY A CA 1
ATOM 673 C C . GLY A 1 86 ? -7.693 17.248 20.390 1.00 69.56 86 GLY A C 1
ATOM 674 O O . GLY A 1 86 ? -8.583 17.532 21.193 1.00 69.56 86 GLY A O 1
ATOM 675 N N . ALA A 1 87 ? -6.568 16.637 20.770 1.00 64.50 87 ALA A N 1
ATOM 676 C CA . ALA A 1 87 ? -6.296 16.244 22.152 1.00 64.50 87 ALA A CA 1
ATOM 677 C C . ALA A 1 87 ? -6.142 17.458 23.086 1.00 64.50 87 ALA A C 1
ATOM 679 O O . ALA A 1 87 ? -6.661 17.450 24.203 1.00 64.50 87 ALA A O 1
ATOM 680 N N . VAL A 1 88 ? -5.483 18.526 22.623 1.00 69.31 88 VAL A N 1
ATOM 681 C CA . VAL A 1 88 ? -5.341 19.782 23.379 1.00 69.31 88 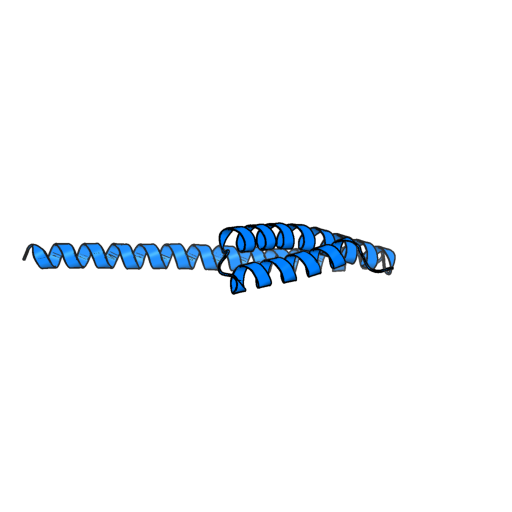VAL A CA 1
ATOM 682 C C . VAL A 1 88 ? -6.696 20.470 23.568 1.00 69.31 88 VAL A C 1
ATOM 684 O O . VAL A 1 88 ? -7.008 20.893 24.681 1.00 69.31 88 VAL A O 1
ATOM 687 N N . ALA A 1 89 ? -7.536 20.529 22.530 1.00 63.06 89 ALA A N 1
ATOM 688 C CA . ALA A 1 89 ? -8.885 21.088 22.628 1.00 63.06 89 ALA A CA 1
ATOM 689 C C . ALA A 1 89 ? -9.780 20.285 23.593 1.00 63.06 89 ALA A C 1
ATOM 691 O O . ALA A 1 89 ? -10.499 20.865 24.410 1.00 63.06 89 ALA A O 1
ATOM 692 N N . ALA A 1 90 ? -9.695 18.951 23.563 1.00 60.66 90 ALA A N 1
ATOM 693 C CA . ALA A 1 90 ? -10.412 18.087 24.500 1.00 60.66 90 ALA A CA 1
ATOM 694 C C . ALA A 1 90 ? -9.937 18.284 25.953 1.00 60.66 90 ALA A C 1
ATOM 696 O O . ALA A 1 90 ? -10.758 18.372 26.866 1.00 60.66 90 ALA A O 1
ATOM 697 N N . ALA A 1 91 ? -8.627 18.424 26.176 1.00 64.12 91 ALA A N 1
ATOM 698 C CA . ALA A 1 91 ? -8.057 18.659 27.503 1.00 64.12 91 ALA A CA 1
ATOM 699 C C . ALA A 1 91 ? -8.420 20.041 28.087 1.00 64.12 91 ALA A C 1
ATOM 701 O O . ALA A 1 91 ? -8.591 20.174 29.301 1.00 64.12 91 ALA A O 1
ATOM 702 N N . GLN A 1 92 ? -8.570 21.070 27.245 1.00 60.97 92 GLN A N 1
ATOM 703 C CA . GLN A 1 92 ? -9.004 22.404 27.683 1.00 60.97 92 GLN A CA 1
ATOM 704 C C . GLN A 1 92 ? -10.482 22.440 28.101 1.00 60.97 92 GLN A C 1
ATOM 706 O O . GLN A 1 92 ? -10.809 23.088 29.097 1.00 60.97 92 GLN A O 1
ATOM 711 N N . ASN A 1 93 ? -11.354 21.697 27.410 1.00 58.38 93 ASN A N 1
ATOM 712 C CA . ASN A 1 93 ? -12.774 21.579 27.768 1.00 58.38 93 ASN A CA 1
ATOM 713 C C . ASN A 1 93 ? -12.986 20.952 29.159 1.00 58.38 93 ASN A C 1
ATOM 715 O O . ASN A 1 93 ? -13.868 21.372 29.906 1.00 58.38 93 ASN A O 1
ATOM 719 N N . ILE A 1 94 ? -12.137 19.995 29.547 1.00 55.75 94 ILE A N 1
ATOM 720 C CA . ILE A 1 94 ? -12.203 19.349 30.868 1.00 55.75 94 ILE A CA 1
ATOM 721 C C . ILE A 1 94 ? -11.866 20.358 31.980 1.00 55.75 94 ILE A C 1
ATOM 723 O O . ILE A 1 94 ? -12.629 20.498 32.935 1.00 55.75 94 ILE A O 1
ATOM 727 N N . ARG A 1 95 ? -10.799 21.157 31.819 1.00 54.56 95 ARG A N 1
ATOM 728 C CA . ARG A 1 95 ? -10.389 22.157 32.827 1.00 54.56 95 ARG A CA 1
ATOM 729 C C . ARG A 1 95 ? -11.411 23.272 33.061 1.00 54.56 95 ARG A C 1
ATOM 731 O O . ARG A 1 95 ? -11.544 23.720 34.194 1.00 54.56 95 ARG A O 1
ATOM 738 N N . GLN A 1 96 ? -12.134 23.729 32.037 1.00 54.28 96 GLN A N 1
ATOM 739 C CA . GLN A 1 96 ? -13.174 24.754 32.226 1.00 54.28 96 GLN A CA 1
ATOM 740 C C . GLN A 1 96 ? -14.394 24.209 32.980 1.00 54.28 96 GLN A C 1
ATOM 742 O O . GLN A 1 96 ? -14.973 24.916 33.803 1.00 54.28 96 GLN A O 1
ATOM 747 N N . SER A 1 97 ? -14.747 22.940 32.751 1.00 52.00 97 SER A N 1
ATOM 748 C CA . SER A 1 97 ? -15.863 22.292 33.444 1.00 52.00 97 SER A CA 1
ATOM 749 C C . SER A 1 97 ? -15.596 22.028 34.933 1.00 52.00 97 SER A C 1
ATOM 751 O O . SER A 1 97 ? -16.539 22.032 35.722 1.00 52.00 97 SER A O 1
ATOM 753 N N . ASP A 1 98 ? -14.330 21.866 35.331 1.00 52.31 98 ASP A N 1
ATOM 754 C CA . ASP A 1 98 ? -13.945 21.704 36.738 1.00 52.31 98 ASP A CA 1
ATOM 755 C C . ASP A 1 98 ? -13.915 23.042 37.493 1.00 52.31 98 ASP A C 1
ATOM 757 O O . ASP A 1 98 ? -14.340 23.102 38.643 1.00 52.31 98 ASP A O 1
ATOM 761 N N . VAL A 1 99 ? -13.504 24.141 36.846 1.00 54.06 99 VAL A N 1
ATOM 762 C CA . VAL A 1 99 ? -13.547 25.488 37.453 1.00 54.06 99 VAL A CA 1
ATOM 763 C C . VAL A 1 99 ? -14.991 25.958 37.674 1.00 54.06 99 VAL A C 1
ATOM 765 O O . VAL A 1 99 ? -15.286 26.561 38.701 1.00 54.06 99 VAL A O 1
ATOM 768 N N . ALA A 1 100 ? -15.913 25.627 36.765 1.00 53.78 100 ALA A N 1
ATOM 769 C CA . ALA A 1 100 ? -17.332 25.972 36.894 1.00 53.78 100 ALA A CA 1
ATOM 770 C C . ALA A 1 100 ? -18.073 25.217 38.017 1.00 53.78 100 ALA A C 1
ATOM 772 O O . ALA A 1 100 ? -19.163 25.627 38.396 1.00 53.78 100 ALA A O 1
ATOM 773 N N . LYS A 1 101 ? -17.516 24.117 38.543 1.00 52.44 101 LYS A N 1
ATOM 774 C CA . LYS A 1 101 ? -18.109 23.347 39.655 1.00 52.44 101 LYS A CA 1
ATOM 775 C C . LYS A 1 101 ? -17.619 23.785 41.039 1.00 52.44 101 LYS A C 1
ATOM 777 O O . LYS A 1 101 ? -18.142 23.296 42.036 1.00 52.44 101 LYS A O 1
ATOM 782 N N . VAL A 1 102 ? -16.601 24.645 41.102 1.00 53.19 102 VAL A N 1
ATOM 783 C CA . VAL A 1 102 ? -15.989 25.128 42.354 1.00 53.19 102 VAL A CA 1
ATOM 784 C C . VAL A 1 102 ? -16.451 26.555 42.713 1.00 53.19 102 VAL A C 1
ATOM 786 O O . VAL A 1 102 ? -16.208 26.997 43.833 1.00 53.19 102 VAL A O 1
ATOM 789 N N . ALA A 1 103 ? -17.135 27.259 41.801 1.00 46.50 103 ALA A N 1
ATOM 790 C CA . ALA A 1 103 ? -17.756 28.572 42.024 1.00 46.50 103 ALA A CA 1
ATOM 791 C C . ALA A 1 103 ? -19.250 28.439 42.351 1.00 46.50 103 ALA A C 1
ATOM 793 O O . ALA A 1 103 ? -19.732 29.240 43.182 1.00 46.50 103 ALA A O 1
#

Sequence (103 aa):
MSSPSIARAIDLAKRAEHCRQTGQPRMAALYEKNLRQTLHQVKQEIRAARIQANPFRAFQYLGEDLADAGEFIRGAVLAAVNEIFGAVAAAQNIRQSDVAKVA

Foldseek 3Di:
DDDPLVVLLVVLCVQLVVCVVVVNNVSSVVSVVVSVVSVVVVLVVVLVVVCVVPVVCNVVSVVVVVVVVVVVVVVVVVVVVVVVVVVVVVVVVVVVVVVVVVD

Radius of gyration: 21.86 Å; chains: 1; bounding box: 36×41×63 Å